Protein AF-A0A930SE12-F1 (afdb_monomer)

Sequence (75 aa):
MKDSIVNEVMEMVDTFLSLVTIEDELDRQLAAAYIFGMVNGTAQKESLTPEDVQALMVHIGIDKLTYSEEVAYQM

Structure (mmCIF, N/CA/C/O backbone):
data_AF-A0A930SE12-F1
#
_entry.id   AF-A0A930SE12-F1
#
loop_
_atom_site.group_PDB
_atom_site.id
_atom_site.type_symbol
_atom_site.label_atom_id
_atom_site.label_alt_id
_atom_site.label_comp_id
_atom_site.label_asym_id
_atom_site.label_entity_id
_atom_site.label_seq_id
_atom_site.pdbx_PDB_ins_code
_atom_site.Cartn_x
_atom_site.Cartn_y
_atom_site.Cartn_z
_atom_site.occupancy
_atom_site.B_iso_or_equiv
_atom_site.auth_seq_id
_atom_site.auth_comp_id
_atom_site.auth_asym_id
_atom_site.auth_atom_id
_atom_site.pdbx_PDB_model_num
ATOM 1 N N . MET A 1 1 ? 8.830 6.607 -13.150 1.00 78.62 1 MET A N 1
ATOM 2 C CA . MET A 1 1 ? 7.820 5.580 -13.487 1.00 78.62 1 MET A CA 1
ATOM 3 C C . MET A 1 1 ? 6.818 6.117 -14.506 1.00 78.62 1 MET A C 1
ATOM 5 O O . MET A 1 1 ? 6.619 7.323 -14.536 1.00 78.62 1 MET A O 1
ATOM 9 N N . LYS A 1 2 ? 6.226 5.276 -15.367 1.00 83.50 2 LYS A N 1
ATOM 10 C CA . LYS A 1 2 ? 5.183 5.729 -16.309 1.00 83.50 2 LYS A CA 1
ATOM 11 C C . LYS A 1 2 ? 3.873 5.973 -15.556 1.00 83.50 2 LYS A C 1
ATOM 13 O O . LYS A 1 2 ? 3.436 5.075 -14.841 1.00 83.50 2 LYS A O 1
ATOM 18 N N . ASP A 1 3 ? 3.217 7.106 -15.797 1.00 85.56 3 ASP A N 1
ATOM 19 C CA . ASP A 1 3 ? 1.935 7.459 -15.161 1.00 85.56 3 ASP A CA 1
ATOM 20 C C . ASP A 1 3 ? 0.862 6.376 -15.344 1.00 85.56 3 ASP A C 1
ATOM 22 O O . ASP A 1 3 ? 0.072 6.117 -14.444 1.00 85.56 3 ASP A O 1
ATOM 26 N N . SER A 1 4 ? 0.875 5.676 -16.484 1.00 88.19 4 SER A N 1
ATOM 27 C CA . SER A 1 4 ? -0.041 4.562 -16.748 1.00 88.19 4 SER A CA 1
ATOM 28 C C . SER A 1 4 ? 0.090 3.419 -15.736 1.00 88.19 4 SER A C 1
ATOM 30 O O . SER A 1 4 ? -0.916 2.835 -15.359 1.00 88.19 4 SER A O 1
ATOM 32 N N . ILE A 1 5 ? 1.313 3.116 -15.288 1.00 88.88 5 ILE A N 1
ATOM 33 C CA . ILE A 1 5 ? 1.588 2.036 -14.329 1.00 88.88 5 ILE A CA 1
ATOM 34 C C . ILE A 1 5 ? 1.177 2.471 -12.922 1.00 88.88 5 ILE A C 1
ATOM 36 O O . ILE A 1 5 ? 0.578 1.694 -12.186 1.00 88.88 5 ILE A O 1
ATOM 40 N N . VAL A 1 6 ? 1.457 3.727 -12.560 1.00 90.31 6 VAL A N 1
ATOM 41 C CA . VAL A 1 6 ? 1.036 4.297 -11.272 1.00 90.31 6 VAL A CA 1
ATOM 42 C C . VAL A 1 6 ? -0.488 4.259 -11.150 1.00 90.31 6 VAL A C 1
ATOM 44 O O . VAL A 1 6 ? -1.006 3.806 -10.133 1.00 90.31 6 VAL A O 1
ATOM 47 N N . ASN A 1 7 ? -1.205 4.664 -12.202 1.00 92.12 7 ASN A N 1
ATOM 48 C CA . ASN A 1 7 ? -2.667 4.631 -12.225 1.00 92.12 7 ASN A CA 1
ATOM 49 C C . ASN A 1 7 ? -3.213 3.199 -12.124 1.00 92.12 7 ASN A C 1
ATOM 51 O O . ASN A 1 7 ? -4.105 2.961 -11.318 1.00 92.12 7 ASN A O 1
ATOM 55 N N . GLU A 1 8 ? -2.649 2.244 -12.874 1.00 92.44 8 GLU A N 1
ATOM 56 C CA . GLU A 1 8 ? -3.037 0.825 -12.796 1.00 92.44 8 GLU A CA 1
ATOM 57 C C . GLU A 1 8 ? -2.866 0.278 -11.369 1.00 92.44 8 GLU A C 1
ATOM 59 O O . GLU A 1 8 ? -3.778 -0.340 -10.821 1.00 92.44 8 GLU A O 1
ATOM 64 N N . VAL A 1 9 ? -1.723 0.555 -10.731 1.00 93.88 9 VAL A N 1
ATOM 65 C CA . VAL A 1 9 ? -1.463 0.149 -9.343 1.00 93.88 9 VAL A CA 1
ATOM 66 C C . VAL A 1 9 ? -2.467 0.781 -8.380 1.00 93.88 9 VAL A C 1
ATOM 68 O O . VAL A 1 9 ? -3.029 0.070 -7.548 1.00 93.88 9 VAL A O 1
ATOM 71 N N . MET A 1 10 ? -2.731 2.084 -8.496 1.00 95.00 10 MET A N 1
ATOM 72 C CA . MET A 1 10 ? -3.682 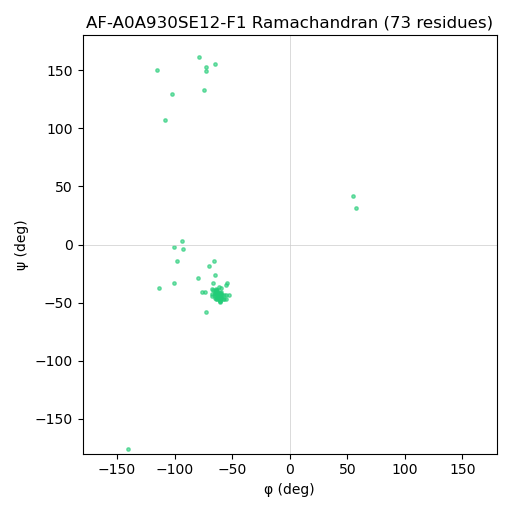2.771 -7.619 1.00 95.00 10 MET A CA 1
ATOM 73 C C . MET A 1 10 ? -5.110 2.233 -7.773 1.00 95.00 10 MET A C 1
ATOM 75 O O . MET A 1 10 ? -5.781 2.020 -6.765 1.00 95.00 10 MET A O 1
ATOM 79 N N . GLU A 1 11 ? -5.555 1.935 -8.996 1.00 95.81 11 GLU A N 1
ATOM 80 C CA . GLU A 1 11 ? -6.871 1.331 -9.249 1.00 95.81 11 GLU A CA 1
ATOM 81 C C . GLU A 1 11 ? -6.984 -0.088 -8.670 1.00 95.81 11 GLU A C 1
ATOM 83 O O . GLU A 1 11 ? -8.016 -0.448 -8.093 1.00 95.81 11 GLU A O 1
ATOM 88 N N . MET A 1 12 ? -5.924 -0.899 -8.775 1.00 96.00 12 MET A N 1
ATOM 89 C CA . MET A 1 12 ? -5.882 -2.227 -8.149 1.00 96.00 12 MET A CA 1
ATOM 90 C C . MET A 1 12 ? -5.959 -2.135 -6.622 1.00 96.00 12 MET A C 1
ATOM 92 O O . MET A 1 12 ? -6.686 -2.909 -5.994 1.00 96.00 12 MET A O 1
ATOM 96 N N . VAL A 1 13 ? -5.245 -1.177 -6.026 1.00 97.25 13 VAL A N 1
ATOM 97 C CA . VAL A 1 13 ? -5.283 -0.923 -4.582 1.00 97.25 13 VAL A CA 1
ATOM 98 C C . VAL A 1 13 ? -6.669 -0.460 -4.142 1.00 97.25 13 VAL A C 1
ATOM 100 O O . VAL A 1 13 ? -7.205 -1.020 -3.190 1.00 97.25 13 VAL A O 1
ATOM 103 N N . ASP A 1 14 ? -7.288 0.485 -4.852 1.00 97.62 14 ASP A N 1
ATOM 104 C CA . ASP A 1 14 ? -8.648 0.951 -4.551 1.00 97.62 14 ASP A CA 1
ATOM 105 C C . ASP A 1 14 ? -9.670 -0.184 -4.643 1.00 97.62 14 ASP A C 1
ATOM 107 O O . ASP A 1 14 ? -10.528 -0.335 -3.772 1.00 97.62 14 ASP A O 1
ATOM 111 N N . THR A 1 15 ? -9.543 -1.032 -5.666 1.00 97.69 15 THR A N 1
ATOM 112 C CA . THR A 1 15 ? -10.396 -2.213 -5.822 1.00 97.69 15 THR A CA 1
ATOM 113 C C . THR A 1 15 ? -10.242 -3.151 -4.629 1.00 97.69 15 THR A C 1
ATOM 115 O O . THR A 1 15 ? -11.243 -3.547 -4.039 1.00 97.69 15 THR A O 1
ATOM 118 N N . PHE A 1 16 ? -9.012 -3.478 -4.227 1.00 97.50 16 PHE A N 1
ATOM 119 C CA . PHE A 1 16 ? -8.767 -4.321 -3.057 1.00 97.50 16 PHE A CA 1
ATOM 120 C C . PHE A 1 16 ? -9.333 -3.704 -1.772 1.00 97.50 16 PHE A C 1
ATOM 122 O O . PHE A 1 16 ? -10.063 -4.377 -1.047 1.00 97.50 16 PHE A O 1
ATOM 129 N N . LEU A 1 17 ? -9.061 -2.422 -1.520 1.00 97.25 17 LEU A N 1
ATOM 130 C CA . LEU A 1 17 ? -9.532 -1.721 -0.325 1.00 97.25 17 LEU A CA 1
ATOM 131 C C . LEU A 1 17 ? -11.059 -1.592 -0.275 1.00 97.25 17 LEU A C 1
ATOM 133 O O . LEU A 1 17 ? -11.625 -1.565 0.811 1.00 97.25 17 LEU A O 1
ATOM 137 N N . SER A 1 18 ? -11.744 -1.597 -1.422 1.00 97.56 18 SER A N 1
ATOM 138 C CA . SER A 1 18 ? -13.212 -1.644 -1.467 1.00 97.56 18 SER A CA 1
ATOM 139 C C . SER A 1 18 ? -13.809 -2.991 -1.028 1.00 97.56 18 SER A C 1
ATOM 141 O O . SER A 1 18 ? -14.997 -3.062 -0.711 1.00 97.56 18 SER A O 1
ATOM 143 N N . LEU A 1 19 ? -13.007 -4.062 -1.023 1.00 97.50 19 LEU A N 1
ATOM 144 C CA . LEU A 1 19 ? -13.435 -5.427 -0.701 1.00 97.50 19 LEU A CA 1
ATOM 145 C C . LEU A 1 19 ? -13.135 -5.831 0.744 1.00 97.50 19 LEU A C 1
ATOM 147 O O . LEU A 1 19 ? -13.656 -6.846 1.210 1.00 97.50 19 LEU A O 1
ATOM 151 N N . VAL A 1 20 ? -12.290 -5.074 1.443 1.00 95.31 20 VAL A N 1
ATOM 152 C CA . VAL A 1 20 ? -11.858 -5.381 2.808 1.00 95.31 20 VAL A CA 1
ATOM 153 C C . VAL A 1 20 ? -12.338 -4.312 3.778 1.00 95.31 20 VAL A C 1
ATOM 155 O O . VAL A 1 20 ? -12.508 -3.150 3.425 1.00 95.31 20 VAL A O 1
ATOM 158 N N . THR A 1 21 ? -12.578 -4.712 5.022 1.00 96.25 21 THR A N 1
ATOM 159 C CA . THR A 1 21 ? -12.842 -3.779 6.123 1.00 96.25 21 THR A CA 1
ATOM 160 C C . THR A 1 21 ? -11.564 -3.664 6.944 1.00 96.25 21 THR A C 1
ATOM 162 O O . THR A 1 21 ? -10.974 -4.686 7.274 1.00 96.25 21 THR A O 1
ATOM 165 N N . ILE A 1 22 ? -11.121 -2.435 7.216 1.00 96.00 22 ILE A N 1
ATOM 166 C CA . ILE A 1 22 ? -9.957 -2.147 8.061 1.00 96.00 22 ILE A CA 1
ATOM 167 C C . ILE A 1 22 ? -10.492 -1.557 9.363 1.00 96.00 22 ILE A C 1
ATOM 169 O O . ILE A 1 22 ? -10.982 -0.426 9.360 1.00 96.00 22 ILE A O 1
ATOM 173 N N . GLU A 1 23 ? -10.444 -2.323 10.452 1.00 95.56 23 GLU A N 1
ATOM 174 C CA . GLU A 1 23 ? -10.962 -1.891 11.756 1.00 95.56 23 GLU A CA 1
ATOM 175 C C . GLU A 1 23 ? -9.847 -1.408 12.686 1.00 95.56 23 GLU A C 1
ATOM 177 O O . GLU A 1 23 ? -10.050 -0.473 13.467 1.00 95.56 23 GLU A O 1
ATOM 182 N N . ASP A 1 24 ? -8.660 -2.009 12.587 1.00 96.19 24 ASP A N 1
ATOM 183 C CA . ASP A 1 24 ? -7.528 -1.698 13.453 1.00 96.19 24 ASP A CA 1
ATOM 184 C C . ASP A 1 24 ? -6.168 -1.674 12.725 1.00 96.19 24 ASP A C 1
ATOM 186 O O . ASP A 1 24 ? -6.060 -1.759 11.498 1.00 96.19 24 ASP A O 1
A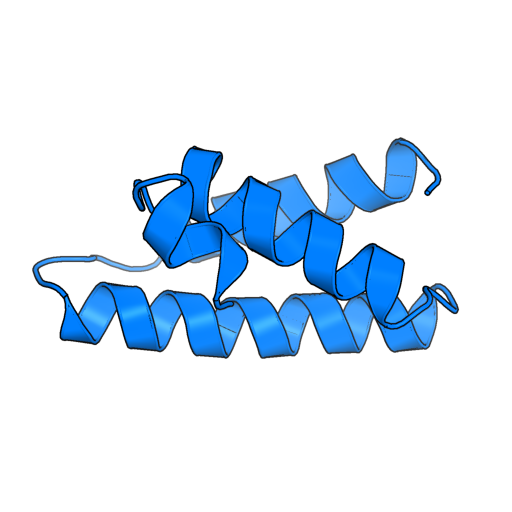TOM 190 N N . GLU A 1 25 ? -5.095 -1.482 13.499 1.00 95.62 25 GLU A N 1
ATOM 191 C CA . GLU A 1 25 ? -3.733 -1.425 12.965 1.00 95.62 25 GLU A CA 1
ATOM 192 C C . GLU A 1 25 ? -3.264 -2.762 12.384 1.00 95.62 25 GLU A C 1
ATOM 194 O O . GLU A 1 25 ? -2.506 -2.765 11.415 1.00 95.62 25 GLU A O 1
ATOM 199 N N . LEU A 1 26 ? -3.704 -3.891 12.945 1.00 96.38 26 LEU A N 1
ATOM 200 C CA . LEU A 1 26 ? -3.324 -5.203 12.436 1.00 96.38 26 LEU A CA 1
ATOM 201 C C . LEU A 1 26 ? -3.935 -5.420 11.050 1.00 96.38 26 LEU A C 1
ATOM 203 O O . LEU A 1 26 ? -3.222 -5.833 10.135 1.00 96.38 26 LEU A O 1
ATOM 207 N N . ASP A 1 27 ? -5.209 -5.073 10.868 1.00 97.31 27 ASP A N 1
ATOM 208 C CA . ASP A 1 27 ? -5.868 -5.125 9.559 1.00 97.31 27 ASP A CA 1
ATOM 209 C C . ASP A 1 27 ? -5.147 -4.249 8.537 1.00 97.31 27 ASP A C 1
ATOM 211 O O . ASP A 1 27 ? -4.907 -4.661 7.400 1.00 97.31 27 ASP A O 1
ATOM 215 N N . ARG A 1 28 ? -4.750 -3.042 8.952 1.00 96.44 28 ARG A N 1
ATOM 216 C CA . ARG A 1 28 ? -4.034 -2.107 8.087 1.00 96.44 28 ARG A CA 1
ATOM 217 C C . ARG A 1 28 ? -2.658 -2.638 7.677 1.00 96.44 28 ARG A C 1
ATOM 219 O O . ARG A 1 28 ? -2.298 -2.537 6.504 1.00 96.44 28 ARG A O 1
ATOM 226 N N . GLN A 1 29 ? -1.917 -3.254 8.597 1.00 95.62 29 GLN A N 1
ATOM 227 C CA . GLN A 1 29 ? -0.631 -3.895 8.301 1.00 95.62 29 GLN A CA 1
ATOM 228 C C . GLN A 1 29 ? -0.790 -5.113 7.384 1.00 95.62 29 GLN A C 1
ATOM 230 O O . GLN A 1 29 ? 0.014 -5.314 6.472 1.00 95.62 29 GLN A O 1
ATOM 235 N N . LEU A 1 30 ? -1.843 -5.911 7.581 1.00 97.12 30 LEU A N 1
ATOM 236 C CA . LEU A 1 30 ? -2.166 -7.036 6.702 1.00 97.12 30 LEU A CA 1
ATOM 237 C C . LEU A 1 30 ? -2.538 -6.556 5.294 1.00 97.12 30 LEU A C 1
ATOM 239 O O . LEU A 1 30 ? -2.051 -7.112 4.307 1.00 97.12 30 LEU A O 1
ATOM 243 N N . ALA A 1 31 ? -3.335 -5.490 5.191 1.00 97.56 31 ALA A N 1
ATOM 244 C CA . ALA A 1 31 ? -3.660 -4.844 3.924 1.00 97.56 31 ALA A CA 1
ATOM 245 C C . ALA A 1 31 ? -2.397 -4.310 3.231 1.00 97.56 31 ALA A C 1
ATOM 247 O O . ALA A 1 31 ? -2.195 -4.579 2.047 1.00 97.56 31 ALA A O 1
ATOM 248 N N . ALA A 1 32 ? -1.509 -3.633 3.966 1.00 97.06 32 ALA A N 1
ATOM 249 C CA . ALA A 1 32 ? -0.224 -3.158 3.457 1.00 97.06 32 ALA A CA 1
ATOM 250 C C . ALA A 1 32 ? 0.642 -4.296 2.898 1.00 97.06 32 ALA A C 1
ATOM 252 O O . ALA A 1 32 ? 1.153 -4.191 1.784 1.00 97.06 32 ALA A O 1
ATOM 253 N N . ALA A 1 33 ? 0.773 -5.403 3.636 1.00 96.50 33 ALA A N 1
ATOM 254 C CA . ALA A 1 33 ? 1.554 -6.561 3.207 1.00 96.50 33 ALA A CA 1
ATOM 255 C C . ALA A 1 33 ? 0.965 -7.227 1.951 1.00 96.50 33 ALA A C 1
ATOM 257 O O . ALA A 1 33 ? 1.702 -7.622 1.045 1.00 96.50 33 ALA A O 1
ATOM 258 N N . TYR A 1 34 ? -0.365 -7.320 1.865 1.00 97.38 34 TYR A N 1
ATOM 259 C CA . TYR A 1 34 ? -1.039 -7.838 0.677 1.00 97.38 34 TYR A CA 1
ATOM 260 C C . TYR A 1 34 ? -0.822 -6.926 -0.539 1.00 97.38 34 TYR A C 1
ATOM 262 O O . TYR A 1 34 ? -0.454 -7.401 -1.616 1.00 97.38 34 TYR A O 1
ATOM 270 N N . ILE A 1 35 ? -0.973 -5.610 -0.356 1.00 97.69 35 ILE A N 1
ATOM 271 C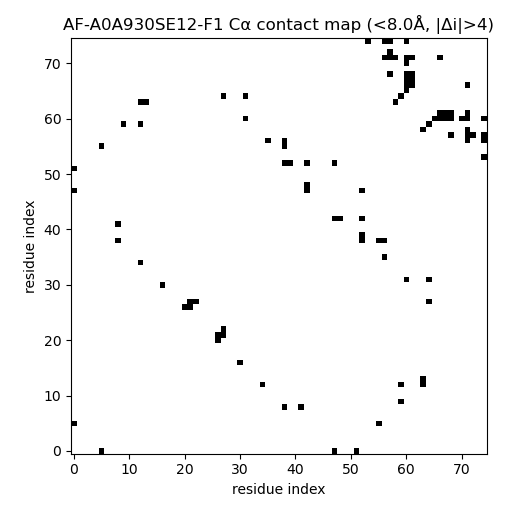 CA . ILE A 1 35 ? -0.714 -4.615 -1.401 1.00 97.69 35 ILE A CA 1
ATOM 272 C C . ILE A 1 35 ? 0.742 -4.674 -1.860 1.00 97.69 35 ILE A C 1
ATOM 274 O O . ILE A 1 35 ? 0.982 -4.693 -3.063 1.00 97.69 35 ILE A O 1
ATOM 278 N N . PHE A 1 36 ? 1.705 -4.808 -0.947 1.00 96.38 36 PHE A N 1
ATOM 279 C CA . PHE A 1 36 ? 3.108 -4.999 -1.307 1.00 96.38 36 PHE A CA 1
ATOM 280 C C . PHE A 1 36 ? 3.296 -6.202 -2.239 1.00 96.38 36 PHE A C 1
ATOM 282 O O . PHE A 1 36 ? 3.990 -6.097 -3.250 1.00 96.38 36 PHE A O 1
ATOM 289 N N . GLY A 1 37 ? 2.628 -7.326 -1.964 1.00 95.81 37 GLY A N 1
ATOM 290 C CA . GLY A 1 37 ? 2.620 -8.486 -2.858 1.00 95.81 37 GLY A CA 1
ATOM 291 C C . GLY A 1 37 ? 2.062 -8.171 -4.252 1.00 95.81 37 GLY A C 1
ATOM 292 O O . GLY A 1 37 ? 2.686 -8.519 -5.257 1.00 95.81 37 GLY A O 1
ATOM 293 N N . MET A 1 38 ? 0.928 -7.466 -4.331 1.00 95.31 38 MET A N 1
ATOM 294 C CA . MET A 1 38 ? 0.327 -7.044 -5.607 1.00 95.31 38 MET A CA 1
ATOM 295 C C . MET A 1 38 ? 1.240 -6.099 -6.402 1.00 95.31 38 MET A C 1
ATOM 297 O O . MET A 1 38 ? 1.441 -6.284 -7.608 1.00 95.31 38 MET A O 1
ATOM 301 N N . VAL A 1 39 ? 1.826 -5.107 -5.726 1.00 95.12 39 VAL A N 1
AT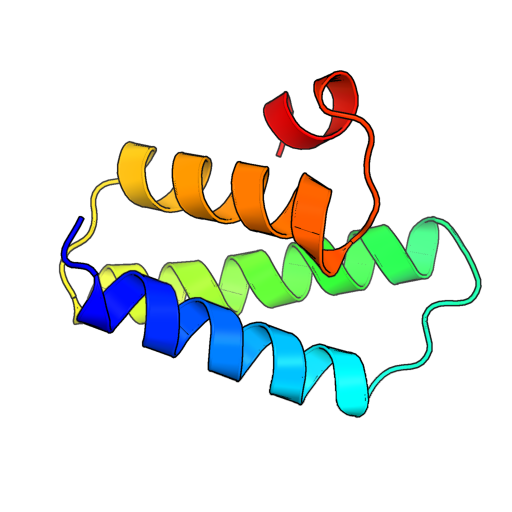OM 302 C CA . VAL A 1 39 ? 2.748 -4.138 -6.329 1.00 95.12 39 VAL A CA 1
ATOM 303 C C . VAL A 1 39 ? 3.993 -4.853 -6.844 1.00 95.12 39 VAL A C 1
ATOM 305 O O . VAL A 1 39 ? 4.388 -4.612 -7.979 1.00 95.12 39 VAL A O 1
ATOM 308 N N . ASN A 1 40 ? 4.568 -5.793 -6.086 1.00 93.44 40 ASN A N 1
ATOM 309 C CA . ASN A 1 40 ? 5.726 -6.571 -6.538 1.00 93.44 40 ASN A CA 1
ATOM 310 C C . ASN A 1 40 ? 5.413 -7.458 -7.751 1.00 93.44 40 ASN A C 1
ATOM 312 O O . ASN A 1 40 ? 6.236 -7.560 -8.661 1.00 93.44 40 ASN A O 1
ATOM 316 N N . GLY A 1 41 ? 4.225 -8.066 -7.812 1.00 92.69 41 GLY A N 1
ATOM 317 C CA . GLY A 1 41 ? 3.796 -8.816 -8.996 1.00 92.69 41 GLY A CA 1
ATOM 318 C C . GLY A 1 41 ? 3.721 -7.931 -10.246 1.00 92.69 41 GLY A C 1
ATOM 319 O O . GLY A 1 41 ? 4.196 -8.308 -11.320 1.00 92.69 41 GLY A O 1
ATOM 320 N N . THR A 1 42 ? 3.198 -6.714 -10.089 1.00 91.00 42 THR A N 1
ATOM 321 C CA . THR A 1 42 ? 3.141 -5.709 -11.163 1.00 91.00 42 THR A CA 1
ATOM 322 C C . THR A 1 42 ? 4.537 -5.217 -11.541 1.00 91.00 42 THR A C 1
ATOM 324 O O . THR A 1 42 ? 4.875 -5.142 -12.719 1.00 91.00 42 THR A O 1
ATOM 327 N N . ALA A 1 43 ? 5.389 -4.963 -10.549 1.00 90.62 43 ALA A N 1
ATOM 328 C CA . ALA A 1 43 ? 6.771 -4.547 -10.736 1.00 90.62 43 ALA A CA 1
ATOM 329 C C . ALA A 1 43 ? 7.582 -5.577 -11.523 1.00 90.62 43 ALA A C 1
ATOM 331 O O . ALA A 1 43 ? 8.337 -5.204 -12.418 1.00 90.62 43 ALA A O 1
ATOM 332 N N . GLN A 1 44 ? 7.381 -6.870 -11.251 1.00 90.62 44 GLN A N 1
ATOM 333 C CA . GLN A 1 44 ? 8.017 -7.944 -12.007 1.00 90.62 44 GLN A CA 1
ATOM 334 C C . GLN A 1 44 ? 7.587 -7.930 -13.481 1.00 90.62 44 GLN A C 1
ATOM 336 O O . GLN A 1 44 ? 8.429 -8.069 -14.367 1.00 90.62 44 GLN A O 1
ATOM 341 N N . LYS A 1 45 ? 6.288 -7.749 -13.749 1.00 90.62 45 LYS A N 1
ATOM 342 C CA . LYS A 1 45 ? 5.731 -7.692 -15.109 1.00 90.62 45 LYS A CA 1
ATOM 343 C C . LYS A 1 45 ? 6.248 -6.477 -15.886 1.00 90.62 45 LYS A C 1
ATOM 345 O O . LYS A 1 45 ? 6.635 -6.609 -17.043 1.00 90.62 45 LYS A O 1
ATOM 350 N N . GLU A 1 46 ? 6.278 -5.315 -15.242 1.00 90.94 46 GLU A N 1
ATOM 351 C CA . GLU A 1 46 ? 6.615 -4.031 -15.867 1.00 90.94 46 GLU A CA 1
ATOM 352 C C . GLU A 1 46 ? 8.106 -3.656 -15.739 1.00 90.94 46 GLU A C 1
ATOM 354 O O . GLU A 1 46 ? 8.523 -2.597 -16.208 1.00 90.94 46 GLU A O 1
ATOM 359 N N . SER A 1 47 ? 8.927 -4.533 -15.144 1.00 91.19 47 SER A N 1
ATOM 360 C CA . SER A 1 47 ? 10.362 -4.318 -14.889 1.00 91.19 47 SER A CA 1
ATOM 361 C C . SER A 1 47 ? 10.663 -3.039 -14.089 1.00 91.19 47 SER A C 1
ATOM 363 O O . SER A 1 47 ? 11.602 -2.308 -14.411 1.00 91.19 47 SER A O 1
ATOM 365 N N . LEU A 1 48 ? 9.861 -2.761 -13.056 1.00 92.88 48 LEU A N 1
ATOM 366 C CA . LEU A 1 48 ? 10.098 -1.640 -12.139 1.00 92.88 48 LEU A CA 1
ATOM 367 C C . LEU A 1 48 ? 11.288 -1.923 -11.219 1.00 92.88 48 LEU A C 1
ATOM 369 O O . LEU A 1 48 ? 11.553 -3.075 -10.863 1.00 92.88 48 LEU A O 1
ATOM 373 N N . THR A 1 49 ? 11.994 -0.869 -10.810 1.00 94.00 49 THR A N 1
ATOM 374 C CA . THR A 1 49 ? 13.088 -1.015 -9.845 1.00 94.00 49 THR A CA 1
ATOM 375 C C . THR A 1 49 ? 12.548 -1.148 -8.416 1.00 94.00 49 THR A C 1
ATOM 377 O O . THR A 1 49 ? 11.406 -0.763 -8.145 1.00 94.00 49 THR A O 1
ATOM 380 N N . PRO A 1 50 ? 13.350 -1.661 -7.468 1.00 93.00 50 PRO A N 1
ATOM 381 C CA . PRO A 1 50 ? 12.977 -1.655 -6.055 1.00 93.00 50 PRO A CA 1
ATOM 382 C C . PRO A 1 50 ? 12.641 -0.253 -5.523 1.00 93.00 50 PRO A C 1
ATOM 384 O O . PRO A 1 50 ? 11.729 -0.114 -4.717 1.00 93.00 50 PRO A O 1
ATOM 387 N N . GLU A 1 51 ? 13.324 0.790 -6.001 1.00 93.75 51 GLU A N 1
ATOM 388 C CA . GLU A 1 51 ? 13.055 2.183 -5.627 1.00 93.75 51 GLU A CA 1
ATOM 389 C C . GLU A 1 51 ? 11.700 2.673 -6.155 1.00 93.75 51 GLU A C 1
ATOM 391 O O . GLU A 1 51 ? 10.988 3.375 -5.439 1.00 93.75 51 GLU A O 1
ATOM 396 N N . ASP A 1 52 ? 11.308 2.278 -7.373 1.00 94.19 52 ASP A N 1
ATOM 397 C CA . ASP A 1 52 ? 9.966 2.561 -7.898 1.00 94.19 52 ASP A CA 1
ATOM 398 C C . ASP A 1 52 ? 8.889 1.866 -7.042 1.00 94.19 52 ASP A C 1
ATOM 400 O O . ASP A 1 52 ? 7.866 2.474 -6.724 1.00 94.19 52 ASP A O 1
ATOM 404 N N . VAL A 1 53 ? 9.123 0.613 -6.626 1.00 94.38 53 VAL A N 1
ATOM 405 C CA . VAL A 1 53 ? 8.214 -0.128 -5.728 1.00 94.38 53 VAL A CA 1
ATOM 406 C C . VAL A 1 53 ? 8.106 0.554 -4.370 1.00 94.38 53 VAL A C 1
ATOM 408 O O . VAL A 1 53 ? 6.997 0.754 -3.880 1.00 94.38 53 VAL A O 1
ATOM 411 N N . GLN A 1 54 ? 9.234 0.948 -3.778 1.00 94.81 54 GLN A N 1
ATOM 412 C CA . GLN A 1 54 ? 9.243 1.655 -2.502 1.00 94.81 54 GLN A CA 1
ATOM 413 C C . GLN A 1 54 ? 8.487 2.984 -2.605 1.00 94.81 54 GLN A C 1
ATOM 415 O O . GLN A 1 54 ? 7.647 3.279 -1.760 1.00 94.81 54 GLN A O 1
ATOM 420 N N . ALA A 1 55 ? 8.710 3.759 -3.670 1.00 95.00 55 ALA A N 1
ATOM 421 C CA . ALA A 1 55 ? 7.990 5.010 -3.894 1.00 95.00 55 ALA A CA 1
ATOM 422 C C . ALA A 1 55 ? 6.470 4.791 -4.003 1.00 95.00 55 ALA A C 1
ATOM 424 O O . ALA A 1 55 ? 5.699 5.538 -3.399 1.00 95.00 55 ALA A O 1
ATOM 425 N N . LEU A 1 56 ? 6.025 3.745 -4.714 1.00 95.75 56 LEU A N 1
ATOM 426 C CA . LEU A 1 56 ? 4.606 3.371 -4.759 1.00 95.75 56 LEU A CA 1
ATOM 427 C C . LEU A 1 56 ? 4.068 3.027 -3.372 1.00 95.75 56 LEU A C 1
ATOM 429 O O . LEU A 1 56 ? 2.994 3.501 -3.011 1.00 95.75 56 LEU A O 1
ATOM 433 N N . MET A 1 57 ? 4.803 2.229 -2.596 1.00 97.06 57 MET A N 1
ATOM 434 C CA . MET A 1 57 ? 4.379 1.827 -1.256 1.00 97.06 57 MET A CA 1
ATOM 435 C C . MET A 1 57 ? 4.257 3.013 -0.303 1.00 97.06 57 MET A C 1
ATOM 437 O O . MET A 1 57 ? 3.279 3.076 0.435 1.00 97.06 57 MET A O 1
ATOM 441 N N . VAL A 1 58 ? 5.173 3.984 -0.370 1.00 96.69 58 VAL A N 1
ATOM 442 C CA . VAL A 1 58 ? 5.080 5.232 0.405 1.00 96.69 58 VAL A CA 1
ATOM 443 C C . VAL A 1 58 ? 3.809 6.000 0.037 1.00 96.69 58 VAL A C 1
ATOM 445 O O . VAL A 1 58 ? 3.037 6.374 0.920 1.00 96.69 5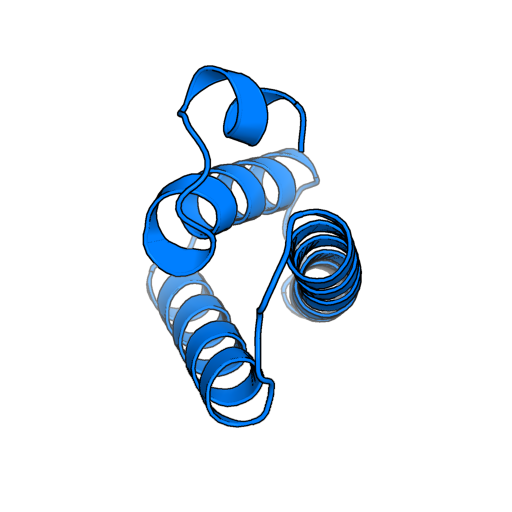8 VAL A O 1
ATOM 448 N N . HIS A 1 59 ? 3.549 6.196 -1.261 1.00 95.50 59 HIS A N 1
ATOM 449 C CA . HIS A 1 59 ? 2.348 6.897 -1.723 1.00 95.50 59 HIS A CA 1
ATOM 450 C C . HIS A 1 59 ? 1.061 6.180 -1.309 1.00 95.50 59 HIS A C 1
ATOM 452 O O . HIS A 1 59 ? 0.148 6.806 -0.785 1.00 95.50 59 HIS A O 1
ATOM 458 N N . ILE A 1 60 ? 1.002 4.859 -1.469 1.00 97.06 60 ILE A N 1
ATOM 459 C CA . ILE A 1 60 ? -0.128 4.038 -1.018 1.00 97.06 60 ILE A CA 1
ATOM 460 C C . ILE A 1 60 ? -0.303 4.140 0.502 1.00 97.06 60 ILE A C 1
ATOM 462 O O . ILE A 1 60 ? -1.426 4.285 0.988 1.00 97.06 60 ILE A O 1
ATOM 466 N N . GLY A 1 61 ? 0.792 4.079 1.260 1.00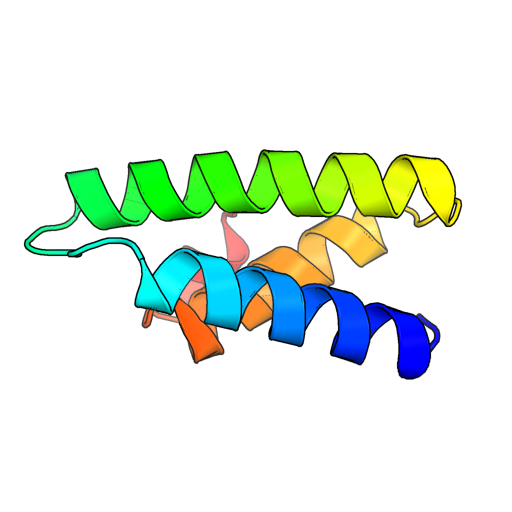 97.19 61 GLY A N 1
ATOM 467 C CA . GLY A 1 61 ? 0.784 4.189 2.714 1.00 97.19 61 GLY A CA 1
ATOM 468 C C . GLY A 1 61 ? 0.100 5.471 3.182 1.00 97.19 61 GLY A C 1
ATOM 469 O O . GLY A 1 61 ? -0.783 5.422 4.039 1.00 97.19 61 GLY A O 1
ATOM 470 N N . ILE A 1 62 ? 0.454 6.599 2.566 1.00 97.25 62 ILE A N 1
ATOM 471 C CA . ILE A 1 62 ? -0.107 7.918 2.876 1.00 97.25 62 ILE A CA 1
ATOM 472 C C . ILE A 1 62 ? -1.545 8.034 2.353 1.00 97.25 62 ILE A C 1
ATOM 474 O O . ILE A 1 62 ? -2.476 8.256 3.128 1.00 97.25 62 ILE A O 1
ATOM 478 N N . ASP A 1 63 ? -1.735 7.850 1.046 1.00 95.69 63 ASP A N 1
ATOM 479 C CA . ASP A 1 63 ? -2.966 8.235 0.350 1.00 95.69 63 ASP A CA 1
ATOM 480 C C . ASP A 1 63 ? -4.103 7.226 0.539 1.00 95.69 63 ASP A C 1
ATOM 482 O O . ASP A 1 63 ? -5.278 7.591 0.468 1.00 95.69 63 ASP A O 1
ATOM 486 N N . LYS A 1 64 ? -3.771 5.947 0.743 1.00 96.00 64 LYS A N 1
ATOM 487 C CA . LYS A 1 64 ? -4.743 4.843 0.753 1.00 96.00 64 LYS A CA 1
ATOM 488 C C . LYS A 1 64 ? -4.884 4.191 2.120 1.00 96.00 64 LYS A C 1
ATOM 490 O O . LYS A 1 64 ? -5.989 3.828 2.509 1.00 96.00 64 LYS A O 1
ATOM 495 N N . LEU A 1 65 ? -3.783 4.054 2.858 1.00 96.25 65 LEU A N 1
ATOM 496 C CA . LEU A 1 65 ? -3.773 3.408 4.174 1.00 96.25 65 LEU A CA 1
ATOM 497 C C . LEU A 1 65 ? -3.773 4.409 5.334 1.00 96.25 65 LEU A C 1
ATOM 499 O O . LEU A 1 65 ? -3.883 4.006 6.492 1.00 96.25 65 LEU A O 1
ATOM 503 N N . THR A 1 66 ? -3.737 5.716 5.056 1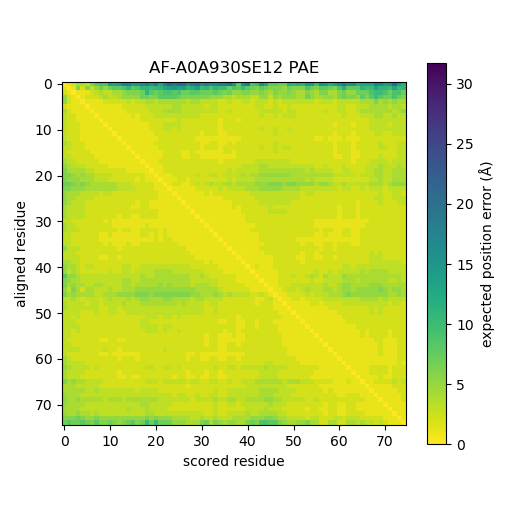.00 95.12 66 THR A N 1
ATOM 504 C CA . THR A 1 66 ? -3.793 6.791 6.066 1.00 95.12 66 THR A CA 1
ATOM 505 C C . THR A 1 66 ? -2.681 6.701 7.120 1.00 95.12 66 THR A C 1
ATOM 507 O O . THR A 1 66 ? -2.869 7.057 8.287 1.00 95.12 66 THR A O 1
ATOM 510 N N . TYR A 1 67 ? -1.512 6.192 6.730 1.00 97.00 67 TYR A N 1
ATOM 511 C CA . TYR A 1 67 ? -0.314 6.275 7.555 1.00 97.00 67 TYR A CA 1
ATOM 512 C C . TYR A 1 67 ? 0.230 7.705 7.575 1.00 97.00 67 TYR A C 1
ATOM 514 O O . TYR A 1 67 ? 0.051 8.478 6.633 1.00 97.00 67 TYR A O 1
ATOM 522 N N . SER A 1 68 ? 0.921 8.062 8.660 1.00 96.56 68 SER A 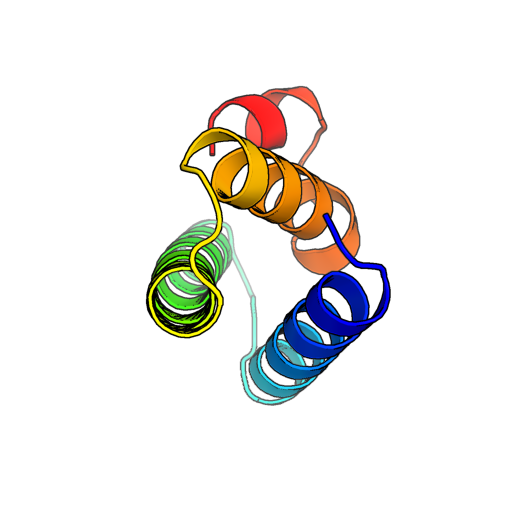N 1
ATOM 523 C CA . SER A 1 68 ? 1.756 9.262 8.647 1.00 96.56 68 SER A CA 1
ATOM 524 C C . SER A 1 68 ? 2.906 9.078 7.657 1.00 96.56 68 SER A C 1
ATOM 526 O O . SER A 1 68 ? 3.336 7.952 7.405 1.00 96.56 68 SER A O 1
ATOM 528 N N . GLU A 1 69 ? 3.450 10.182 7.146 1.00 95.25 69 GLU A N 1
ATOM 529 C CA . GLU A 1 69 ? 4.630 10.141 6.273 1.00 95.25 69 GLU A CA 1
ATOM 530 C C . GLU A 1 69 ? 5.779 9.351 6.918 1.00 95.25 69 GLU A C 1
ATOM 532 O O . GLU A 1 69 ? 6.377 8.498 6.274 1.00 95.25 69 GLU A O 1
ATOM 537 N N . GLU A 1 70 ? 6.040 9.571 8.212 1.00 95.81 70 GLU A N 1
ATOM 538 C CA . GLU A 1 70 ? 7.094 8.875 8.963 1.00 95.81 70 GLU A CA 1
ATOM 539 C C . GLU A 1 70 ? 6.937 7.350 8.932 1.00 95.81 70 GLU A C 1
ATOM 541 O O . GLU A 1 70 ? 7.922 6.642 8.735 1.00 95.81 70 GLU A O 1
ATOM 546 N N . VAL A 1 71 ? 5.712 6.845 9.101 1.00 94.31 71 VAL A N 1
ATOM 547 C CA . VAL A 1 71 ? 5.438 5.404 9.047 1.00 94.31 71 VAL A CA 1
ATOM 548 C C . VAL A 1 71 ? 5.498 4.905 7.606 1.00 94.31 71 VAL A C 1
ATOM 550 O O . VAL A 1 71 ? 6.081 3.855 7.350 1.00 94.31 71 VAL A O 1
ATOM 553 N N . ALA A 1 72 ? 4.965 5.670 6.652 1.00 94.75 72 ALA A N 1
ATOM 554 C CA . ALA A 1 72 ? 4.981 5.302 5.241 1.00 94.75 72 ALA A CA 1
ATOM 555 C C . ALA A 1 72 ? 6.408 5.175 4.679 1.00 94.75 72 ALA A C 1
ATOM 557 O O . ALA A 1 72 ? 6.673 4.263 3.905 1.00 94.75 72 ALA A O 1
ATOM 558 N N . TYR A 1 73 ? 7.353 6.019 5.112 1.00 93.19 73 TYR A N 1
ATOM 559 C CA . TYR A 1 73 ? 8.769 5.916 4.725 1.00 93.19 73 TYR A CA 1
ATOM 560 C C . TYR A 1 73 ? 9.476 4.646 5.231 1.00 93.19 73 TYR A C 1
ATOM 562 O O . TYR A 1 73 ? 10.574 4.344 4.763 1.00 93.19 73 TYR A O 1
ATOM 570 N N . GLN A 1 74 ? 8.884 3.918 6.183 1.00 88.94 74 GLN A N 1
ATOM 571 C CA . GLN A 1 74 ? 9.416 2.649 6.698 1.00 88.94 74 GLN A CA 1
ATOM 572 C C . GLN A 1 74 ? 8.861 1.416 5.967 1.00 88.94 74 GLN A C 1
ATOM 574 O O . GLN A 1 74 ? 9.270 0.300 6.295 1.00 88.94 74 GLN A O 1
ATOM 579 N N . MET A 1 75 ? 7.930 1.611 5.026 1.00 85.50 75 MET A N 1
ATOM 580 C CA . MET A 1 75 ? 7.307 0.543 4.237 1.00 85.50 75 MET A CA 1
ATOM 581 C C . MET A 1 75 ? 8.208 0.027 3.112 1.00 85.50 75 MET A C 1
ATOM 583 O O . MET A 1 75 ? 9.069 0.790 2.609 1.00 85.50 75 MET A O 1
#

Radius of gyration: 11.7 Å; Cα contacts (8 Å, |Δi|>4): 50; chains: 1; bounding box: 26×19×30 Å

Nearest PDB structures (foldseek):
  5njt-assembly1_T  TM=5.692E-01  e=7.145E+00  Bacillus subtilis subsp. subtilis str. 168

Mean predicted aligned error: 2.57 Å

Secondary structure (DSSP, 8-state):
--HHHHH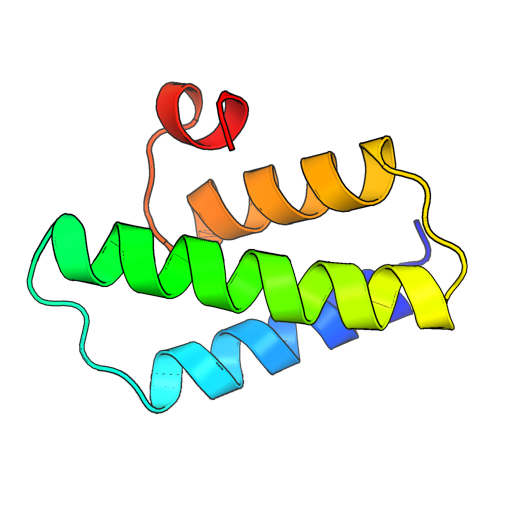HHHHHHHHHHHH----SHHHHHHHHHHHHHHHHHHHHHHT--HHHHHHHHHHHHHHTT---HHHHTT-

pLDDT: mean 94.31, std 3.57, range [78.62, 97.69]

Solvent-accessible surface area (backbone atoms only — not comparable to full-atom values): 4320 Å² total; per-residue (Å²): 132,60,67,70,58,56,49,52,52,50,52,53,50,52,56,52,55,72,76,52,83,72,87,50,71,66,45,46,51,52,51,49,55,52,49,52,52,54,50,50,56,50,26,65,76,71,69,53,51,72,67,57,52,41,54,50,44,26,50,43,25,37,80,72,67,68,38,53,68,77,59,13,73,71,92

Foldseek 3Di:
DDPVLLVVLVVVLVVVLVVDDDDDPVSLVVSLVVSLVVLVVSCVVVVNDPVRSLVSQLCCCVPPSVHDSVVSNVD